Protein AF-A0A947RC02-F1 (afdb_monomer)

Sequence (129 aa):
MSHINTIFNQLLHLIPRHQFENLVRTYSGDRYVKEFTCWNQFTTLMYGQIKGRDSLRDIVIGLNSQRSKFYHIGLQSVARSTLADANNNRDWRIYEGIFNRLLERCLSVTPKNGFKFDNPFYSLDSTTI

Secondary structure (DSSP, 8-state):
------HHHHHHHTS-HHHHHHHHHHTTTTTT-SSS-HHHHHHHHHHHHHTT--SHHHHHHHHHHTHHHHHTTT--PPPHHHHHHHHHHS-THHHHHHHHHHHHHHHHHS-SS-----S----------

Mean predicted aligned error: 7.74 Å

Nearest PDB structures (foldseek):
  2cpt-assembly1_A  TM=2.102E-01  e=6.536E+00  Homo sapiens
  7tgh-assembly1_3g  TM=1.925E-01  e=6.903E+00  Tetrahymena thermophila

Structure (mmCIF, N/CA/C/O backbone):
data_AF-A0A947RC02-F1
#
_entry.id   AF-A0A947RC02-F1
#
loop_
_atom_site.group_PDB
_atom_site.id
_atom_site.type_symbol
_atom_site.label_atom_id
_atom_site.label_alt_id
_atom_site.label_comp_id
_atom_site.label_asym_id
_atom_site.label_entity_id
_atom_site.label_seq_id
_atom_site.pdbx_PDB_ins_code
_atom_site.Cartn_x
_atom_site.Cartn_y
_atom_site.Cartn_z
_atom_site.occupancy
_atom_site.B_iso_or_equiv
_atom_site.auth_seq_id
_atom_site.auth_comp_id
_atom_site.auth_asym_id
_atom_site.auth_atom_id
_atom_site.pdbx_PDB_model_num
ATOM 1 N N . MET A 1 1 ? 17.785 -12.418 13.307 1.00 41.78 1 MET A N 1
ATOM 2 C CA . MET A 1 1 ? 17.423 -11.308 12.395 1.00 41.78 1 MET A CA 1
ATOM 3 C C . MET A 1 1 ? 16.518 -10.363 13.164 1.00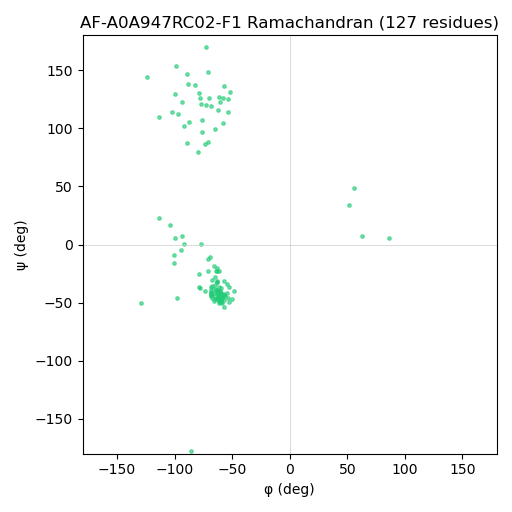 41.78 1 MET A C 1
ATOM 5 O O . MET A 1 1 ? 15.529 -10.839 13.705 1.00 41.78 1 MET A O 1
ATOM 9 N N . SER A 1 2 ? 16.883 -9.088 13.328 1.00 40.25 2 SER A N 1
ATOM 10 C CA . SER A 1 2 ? 16.083 -8.172 14.147 1.00 40.25 2 SER A CA 1
ATOM 11 C C . SER A 1 2 ? 14.747 -7.891 13.456 1.00 40.25 2 SER A C 1
ATOM 13 O O . SER A 1 2 ? 14.696 -7.396 12.332 1.00 40.25 2 SER A O 1
ATOM 15 N N . HIS A 1 3 ? 13.647 -8.239 14.120 1.00 55.72 3 HIS A N 1
ATOM 16 C CA . HIS A 1 3 ? 12.328 -7.764 13.730 1.00 55.72 3 HIS A CA 1
ATOM 17 C C . HIS A 1 3 ? 12.308 -6.247 13.940 1.00 55.72 3 HIS A C 1
ATOM 19 O O . HIS A 1 3 ? 12.146 -5.776 15.064 1.00 55.72 3 HIS A O 1
ATOM 25 N N . ILE A 1 4 ? 12.495 -5.466 12.873 1.00 57.88 4 ILE A N 1
ATOM 26 C CA . ILE A 1 4 ? 12.232 -4.026 12.922 1.00 57.88 4 ILE A CA 1
ATOM 27 C C . ILE A 1 4 ? 10.712 -3.856 12.927 1.00 57.88 4 ILE A C 1
ATOM 29 O O . ILE A 1 4 ? 10.063 -3.737 11.889 1.00 57.88 4 ILE A O 1
ATOM 33 N N . ASN A 1 5 ? 10.135 -3.902 14.125 1.00 66.50 5 ASN A N 1
ATOM 34 C CA . ASN A 1 5 ? 8.706 -3.757 14.343 1.00 66.50 5 ASN A CA 1
ATOM 35 C C . ASN A 1 5 ? 8.338 -2.268 14.292 1.00 66.50 5 ASN A C 1
ATOM 37 O O . ASN A 1 5 ? 8.258 -1.586 15.311 1.00 66.50 5 ASN A O 1
ATOM 41 N N . THR A 1 6 ? 8.209 -1.728 13.080 1.00 82.19 6 THR A N 1
ATOM 42 C CA . THR A 1 6 ? 7.714 -0.359 12.909 1.00 82.19 6 THR A CA 1
ATOM 43 C C . THR A 1 6 ? 6.223 -0.303 13.246 1.00 82.19 6 THR A C 1
ATOM 45 O O . THR A 1 6 ? 5.489 -1.250 12.971 1.00 82.19 6 THR A O 1
ATOM 48 N N . ILE A 1 7 ? 5.747 0.836 13.762 1.00 87.06 7 ILE A N 1
ATOM 49 C CA . ILE A 1 7 ? 4.302 1.091 13.927 1.00 87.06 7 ILE A CA 1
ATOM 50 C C . ILE A 1 7 ? 3.571 0.862 12.596 1.00 87.06 7 ILE A C 1
ATOM 52 O O . ILE A 1 7 ? 2.484 0.302 12.561 1.00 87.06 7 ILE A O 1
ATOM 56 N N . PHE A 1 8 ? 4.205 1.216 11.478 1.00 89.25 8 PHE A N 1
ATOM 57 C CA . PHE A 1 8 ? 3.663 0.961 10.149 1.00 89.25 8 PHE A CA 1
ATOM 58 C C . PHE A 1 8 ? 3.463 -0.537 9.860 1.00 89.25 8 PHE A C 1
ATOM 60 O O . PHE A 1 8 ? 2.408 -0.925 9.370 1.00 89.25 8 PHE A O 1
ATOM 67 N N . ASN A 1 9 ? 4.421 -1.395 10.224 1.00 88.94 9 ASN A N 1
ATOM 68 C CA . ASN A 1 9 ? 4.257 -2.845 10.106 1.00 88.94 9 ASN A CA 1
ATOM 69 C C . ASN A 1 9 ? 3.110 -3.366 10.994 1.00 88.94 9 ASN A C 1
ATOM 71 O O . ASN A 1 9 ? 2.331 -4.211 10.561 1.00 88.94 9 ASN A O 1
ATOM 75 N N . GLN A 1 10 ? 2.953 -2.825 12.207 1.00 89.94 10 GLN A N 1
ATOM 76 C CA . GLN A 1 10 ? 1.820 -3.160 13.082 1.00 89.94 10 GLN A CA 1
ATOM 77 C C . GLN A 1 10 ? 0.476 -2.765 12.460 1.00 89.94 10 GLN A C 1
ATOM 79 O O . GLN A 1 10 ? -0.473 -3.542 12.519 1.00 89.94 10 GLN A O 1
ATOM 84 N N . LEU A 1 11 ? 0.404 -1.603 11.805 1.00 90.56 11 LEU A N 1
ATOM 85 C CA . LEU A 1 11 ? -0.792 -1.176 11.077 1.00 90.56 11 LEU A CA 1
ATOM 86 C C . LEU A 1 11 ? -1.115 -2.120 9.912 1.00 90.56 11 LEU A C 1
ATOM 88 O O . LEU A 1 11 ? -2.273 -2.487 9.733 1.00 90.56 11 LEU A O 1
ATOM 92 N N . LEU A 1 12 ? -0.111 -2.577 9.157 1.00 91.94 12 LEU A N 1
ATOM 93 C CA . LEU A 1 12 ? -0.324 -3.556 8.084 1.00 91.94 12 LEU A CA 1
ATOM 94 C C . LEU A 1 12 ? -0.845 -4.902 8.606 1.00 91.94 12 LEU A C 1
ATOM 96 O O . LEU A 1 12 ? -1.640 -5.543 7.923 1.00 91.94 12 LEU A O 1
ATOM 100 N N . HIS A 1 13 ? -0.461 -5.317 9.818 1.00 91.50 13 HIS A N 1
ATOM 101 C CA . HIS A 1 13 ? -0.982 -6.539 10.442 1.00 91.50 13 HIS A CA 1
ATOM 102 C C . HIS A 1 13 ? -2.484 -6.476 10.770 1.00 91.50 13 HIS A C 1
ATOM 104 O O . HIS A 1 13 ? -3.112 -7.523 10.933 1.00 91.50 13 HIS A O 1
ATOM 110 N N . LEU A 1 14 ? -3.086 -5.283 10.837 1.00 91.50 14 LEU A N 1
ATOM 111 C CA . LEU A 1 14 ? -4.537 -5.141 11.012 1.00 91.50 14 LEU A CA 1
ATOM 112 C C . LEU A 1 14 ? -5.316 -5.543 9.752 1.00 91.50 14 LEU A C 1
ATOM 114 O O . LEU A 1 14 ? -6.491 -5.914 9.840 1.00 91.50 14 LEU A O 1
ATOM 118 N N . ILE A 1 15 ? -4.661 -5.499 8.591 1.00 94.25 15 ILE A N 1
ATOM 119 C CA . ILE A 1 15 ? -5.260 -5.809 7.298 1.00 94.25 15 ILE A CA 1
ATOM 120 C C . ILE A 1 15 ? -5.357 -7.332 7.141 1.00 94.25 15 ILE A C 1
ATOM 122 O O . ILE A 1 15 ? -4.343 -8.024 7.267 1.00 94.25 15 ILE A O 1
ATOM 126 N N . PRO A 1 16 ? -6.544 -7.899 6.844 1.00 94.31 16 PRO A N 1
ATOM 127 C CA . PRO A 1 16 ? -6.707 -9.342 6.701 1.00 94.31 16 PRO A CA 1
ATOM 128 C C . PRO A 1 16 ? -6.027 -9.840 5.417 1.00 94.31 16 PRO A C 1
ATOM 130 O O . PRO A 1 16 ? -6.642 -9.949 4.355 1.00 94.31 16 PRO A O 1
ATOM 133 N N . ARG A 1 17 ? -4.734 -10.167 5.531 1.00 94.38 17 ARG A N 1
ATOM 134 C CA . ARG A 1 17 ? -3.830 -10.514 4.424 1.00 94.38 17 ARG A CA 1
ATOM 135 C C . ARG A 1 17 ? -4.394 -11.578 3.483 1.00 94.38 17 ARG A C 1
ATOM 137 O O . ARG A 1 17 ? -4.393 -11.384 2.274 1.00 94.38 17 ARG A O 1
ATOM 144 N N . HIS A 1 18 ? -4.931 -12.658 4.039 1.00 95.88 18 HIS A N 1
ATOM 145 C CA . HIS A 1 18 ? -5.517 -13.747 3.259 1.00 95.88 18 HIS A CA 1
ATOM 146 C C . HIS A 1 18 ? -6.729 -13.290 2.429 1.00 95.88 18 HIS A C 1
ATOM 148 O O . HIS A 1 18 ? -6.881 -13.670 1.271 1.00 95.88 18 HIS A O 1
ATOM 154 N N . GLN A 1 19 ? -7.585 -12.432 2.994 1.00 96.56 19 GLN A N 1
ATOM 155 C CA . GLN A 1 19 ? -8.745 -11.901 2.276 1.00 96.56 19 GLN A CA 1
ATOM 156 C C . GLN A 1 19 ? -8.312 -10.953 1.153 1.00 96.56 19 GLN A C 1
ATOM 158 O O . GLN A 1 19 ? -8.859 -11.023 0.054 1.00 96.56 19 GLN A O 1
ATOM 163 N N . PHE A 1 20 ? -7.290 -10.126 1.400 1.00 97.38 20 PHE A N 1
ATOM 164 C CA . PHE A 1 20 ? -6.688 -9.277 0.372 1.00 97.38 20 PHE A CA 1
ATOM 165 C C . PHE A 1 20 ? -6.132 -10.111 -0.791 1.00 97.38 20 PHE A C 1
ATOM 167 O O . PHE A 1 20 ? -6.450 -9.851 -1.946 1.00 97.38 20 PHE A O 1
ATOM 174 N N . GLU A 1 21 ? -5.353 -11.155 -0.503 1.00 96.94 21 GLU A N 1
ATOM 175 C CA . GLU A 1 21 ? -4.791 -12.042 -1.531 1.00 96.94 21 GLU A CA 1
ATOM 176 C C . GLU A 1 21 ? -5.873 -12.791 -2.322 1.00 96.94 21 GLU A C 1
ATOM 178 O O . GLU A 1 21 ? -5.704 -13.055 -3.513 1.00 96.94 21 GLU A O 1
ATOM 183 N N . ASN A 1 22 ? -7.005 -13.110 -1.696 1.00 97.81 22 ASN A N 1
ATOM 184 C CA . ASN A 1 22 ? -8.145 -13.690 -2.401 1.00 97.81 22 ASN A CA 1
ATOM 185 C C . ASN A 1 22 ? -8.789 -12.683 -3.356 1.00 97.81 22 ASN A C 1
ATOM 187 O O . ASN A 1 22 ? -9.045 -13.038 -4.501 1.00 97.81 22 ASN A O 1
ATOM 191 N N . LEU A 1 23 ? -8.974 -11.426 -2.940 1.00 97.94 23 LEU A N 1
ATOM 192 C CA . LEU A 1 23 ? -9.468 -10.361 -3.823 1.00 97.94 23 LEU A CA 1
ATOM 193 C C . LEU A 1 23 ? -8.527 -10.136 -5.013 1.00 97.94 23 LEU A C 1
ATOM 195 O O . LEU A 1 23 ? -8.982 -10.080 -6.153 1.00 97.94 23 LEU A O 1
ATOM 199 N N . VAL A 1 24 ? -7.214 -10.086 -4.769 1.00 97.94 24 VAL A N 1
ATOM 200 C CA . VAL A 1 24 ? -6.206 -9.972 -5.836 1.00 97.94 24 VAL A CA 1
ATOM 201 C C . VAL A 1 24 ? -6.325 -11.122 -6.836 1.00 97.94 24 VAL A C 1
ATOM 203 O O . VAL A 1 24 ? -6.272 -10.883 -8.041 1.00 97.94 24 VAL A O 1
ATOM 206 N N . ARG A 1 25 ? -6.520 -12.360 -6.362 1.00 97.69 25 ARG A N 1
ATOM 207 C CA . ARG A 1 25 ? -6.722 -13.530 -7.230 1.00 97.69 25 ARG A CA 1
ATOM 208 C C . ARG A 1 25 ? -8.016 -13.435 -8.035 1.00 97.69 25 ARG A C 1
ATOM 210 O O . ARG A 1 25 ? -7.971 -13.624 -9.248 1.00 97.69 25 ARG A O 1
ATOM 217 N N . THR A 1 26 ? -9.131 -13.085 -7.395 1.00 97.88 26 THR A N 1
ATOM 218 C CA . THR A 1 26 ? -10.443 -12.925 -8.046 1.00 97.88 26 THR A CA 1
ATOM 219 C C . THR A 1 26 ? -10.392 -11.921 -9.193 1.00 97.88 26 THR A C 1
ATOM 221 O O . THR A 1 26 ? -10.898 -12.199 -10.276 1.00 97.88 26 THR A O 1
ATOM 224 N N . TYR A 1 27 ? -9.731 -10.783 -8.983 1.00 97.25 27 TYR A N 1
ATOM 225 C CA . TYR A 1 27 ? -9.625 -9.721 -9.986 1.00 97.25 27 TYR A CA 1
ATOM 226 C C . TYR A 1 27 ? -8.359 -9.810 -10.847 1.00 97.25 27 TYR A C 1
ATOM 228 O O . TYR A 1 27 ? -8.090 -8.911 -11.636 1.00 97.25 27 TYR A O 1
ATOM 236 N N . SER A 1 28 ? -7.566 -10.884 -10.725 1.00 96.38 28 SER A N 1
ATOM 237 C CA . SER A 1 28 ? -6.293 -11.035 -11.447 1.00 96.38 28 SER A CA 1
ATOM 238 C C . SER A 1 28 ? -5.351 -9.817 -11.301 1.00 96.38 28 SER A C 1
ATOM 240 O O . SER A 1 28 ? -4.618 -9.494 -12.233 1.00 96.38 28 SER A O 1
ATOM 242 N N . GLY A 1 29 ? -5.348 -9.140 -10.145 1.00 94.44 29 GLY A N 1
ATOM 243 C CA . GLY A 1 29 ? -4.670 -7.846 -9.949 1.00 94.44 29 GLY A CA 1
ATOM 244 C C . GLY A 1 29 ? -3.143 -7.881 -10.084 1.00 94.44 29 GLY A C 1
ATOM 245 O O . GLY A 1 29 ? -2.521 -6.870 -10.411 1.00 94.44 29 GLY A O 1
ATOM 246 N N . ASP A 1 30 ? -2.551 -9.060 -9.884 1.00 96.19 30 ASP A N 1
ATOM 247 C CA . ASP A 1 30 ? -1.118 -9.317 -10.062 1.00 96.19 30 ASP A CA 1
ATOM 248 C C . ASP A 1 30 ? -0.792 -10.085 -11.355 1.00 96.19 30 ASP A C 1
ATOM 250 O O . ASP A 1 30 ? 0.300 -10.632 -11.519 1.00 96.19 30 ASP A O 1
ATOM 254 N N . ARG A 1 31 ? -1.719 -10.130 -12.320 1.00 93.31 31 ARG A N 1
ATOM 255 C CA . ARG A 1 31 ? -1.459 -10.770 -13.614 1.00 93.31 31 ARG A CA 1
ATOM 256 C C . ARG A 1 31 ? -0.299 -10.064 -14.327 1.00 93.31 31 ARG A C 1
ATOM 258 O O . ARG A 1 31 ? -0.316 -8.853 -14.506 1.00 93.31 31 ARG A O 1
ATOM 265 N N . TYR A 1 32 ? 0.701 -10.845 -14.743 1.00 91.06 32 TYR A N 1
ATOM 266 C CA . TYR A 1 32 ? 1.951 -10.381 -15.372 1.00 91.06 32 TYR A CA 1
ATOM 267 C C . TYR A 1 32 ? 2.846 -9.487 -14.494 1.00 91.06 32 TYR A C 1
ATOM 269 O O . TYR A 1 32 ? 3.863 -8.979 -14.970 1.00 91.06 32 TYR A O 1
ATOM 277 N N . VAL A 1 33 ? 2.521 -9.324 -13.211 1.00 91.62 33 VAL A N 1
ATOM 278 C CA . VAL A 1 33 ? 3.340 -8.553 -12.275 1.00 91.62 33 VAL A CA 1
ATOM 279 C C . VAL A 1 33 ? 4.532 -9.391 -11.818 1.00 91.62 33 VAL A C 1
ATOM 2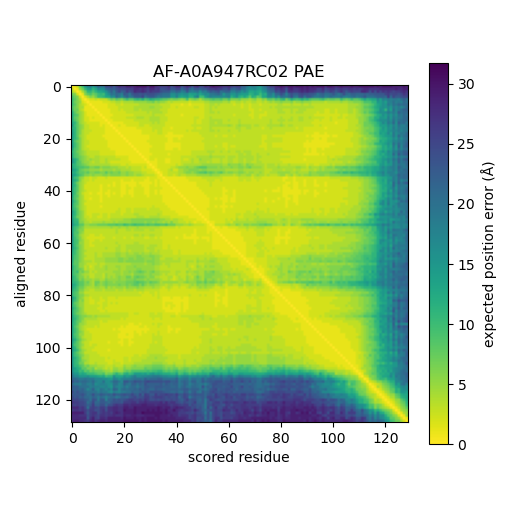81 O O . VAL A 1 33 ? 4.373 -10.532 -11.394 1.00 91.62 33 VAL A O 1
ATOM 284 N N . LYS A 1 34 ? 5.738 -8.815 -11.895 1.00 86.19 34 LYS A N 1
ATOM 285 C CA . LYS A 1 34 ? 6.986 -9.488 -11.491 1.00 86.19 34 LYS A CA 1
ATOM 286 C C . LYS A 1 34 ? 7.439 -9.119 -10.080 1.00 86.19 34 LYS A C 1
ATOM 288 O O . LYS A 1 34 ? 7.799 -9.995 -9.307 1.00 86.19 34 LYS A O 1
ATOM 293 N N . GLU A 1 35 ? 7.427 -7.828 -9.751 1.00 87.75 35 GLU A N 1
ATOM 294 C CA . GLU A 1 35 ? 8.082 -7.322 -8.534 1.00 87.75 35 GLU A CA 1
ATOM 295 C C . GLU A 1 35 ? 7.159 -6.445 -7.685 1.00 87.75 35 GLU A C 1
ATOM 297 O O . GLU A 1 35 ? 7.004 -6.654 -6.483 1.00 87.75 35 GLU A O 1
ATOM 302 N N . PHE A 1 36 ? 6.509 -5.452 -8.290 1.00 94.25 36 PHE A N 1
ATOM 303 C CA . PHE A 1 36 ? 5.652 -4.524 -7.560 1.00 94.25 36 PHE A CA 1
ATOM 304 C C . PHE A 1 36 ? 4.229 -5.065 -7.502 1.00 94.25 36 PHE A C 1
ATOM 306 O O . PHE A 1 36 ? 3.472 -4.731 -8.391 1.00 94.25 36 PHE A O 1
ATOM 313 N N . THR A 1 37 ? 3.862 -5.890 -6.514 1.00 95.38 37 THR A N 1
ATOM 314 C CA . THR A 1 37 ? 2.524 -6.522 -6.366 1.00 95.38 37 THR A CA 1
ATOM 315 C C . THR A 1 37 ? 1.411 -5.560 -5.921 1.00 95.38 37 THR A C 1
ATOM 317 O O . THR A 1 37 ? 1.676 -4.420 -5.519 1.00 95.38 37 THR A O 1
ATOM 320 N N . CYS A 1 38 ? 0.148 -6.000 -5.957 1.00 96.62 38 CYS A N 1
ATOM 321 C CA . CYS A 1 38 ? -1.012 -5.301 -5.390 1.00 96.62 38 CYS A CA 1
ATOM 322 C C . CYS A 1 38 ? -0.792 -4.968 -3.914 1.00 96.62 38 CYS A C 1
ATOM 324 O O . CYS A 1 38 ? -1.194 -3.900 -3.448 1.00 96.62 38 CYS A O 1
ATOM 326 N N . TRP A 1 39 ? -0.087 -5.840 -3.189 1.00 95.94 39 TRP A N 1
ATOM 327 C CA . TRP A 1 39 ? 0.317 -5.567 -1.814 1.00 95.94 39 TRP A CA 1
ATOM 328 C C . TRP A 1 39 ? 1.350 -4.453 -1.700 1.00 95.94 39 TRP A C 1
ATOM 330 O O . TRP A 1 39 ? 1.242 -3.604 -0.817 1.00 95.94 39 TRP A O 1
ATOM 340 N N . ASN A 1 40 ? 2.334 -4.429 -2.598 1.00 95.19 40 ASN A N 1
ATOM 341 C CA . ASN A 1 40 ? 3.370 -3.401 -2.601 1.00 95.19 40 ASN A CA 1
ATOM 342 C C . ASN A 1 40 ? 2.767 -2.022 -2.897 1.00 95.19 40 ASN A C 1
ATOM 344 O O . ASN A 1 40 ? 3.117 -1.040 -2.242 1.00 95.19 40 ASN A O 1
ATOM 348 N N . GLN A 1 41 ? 1.790 -1.950 -3.804 1.00 95.94 41 GLN A N 1
ATOM 349 C CA . GLN A 1 41 ? 1.016 -0.726 -4.023 1.00 95.94 41 GLN A CA 1
ATOM 350 C C . GLN A 1 41 ? 0.138 -0.378 -2.831 1.00 95.94 41 GLN A C 1
ATOM 352 O O . GLN A 1 41 ? 0.169 0.772 -2.413 1.00 95.94 41 GLN A O 1
ATOM 357 N N . PHE A 1 42 ? -0.598 -1.335 -2.257 1.00 95.75 42 PHE A N 1
ATOM 358 C CA . PHE A 1 42 ? -1.405 -1.085 -1.060 1.00 95.75 42 PHE A CA 1
ATOM 359 C C . PHE A 1 42 ? -0.555 -0.460 0.051 1.00 95.75 42 PHE A C 1
ATOM 361 O O . PHE A 1 42 ? -0.888 0.590 0.589 1.00 95.75 42 PHE A O 1
ATOM 368 N N . THR A 1 43 ? 0.598 -1.069 0.325 1.00 94.75 43 THR A N 1
ATOM 369 C CA . THR A 1 43 ? 1.568 -0.609 1.320 1.00 94.75 43 THR A CA 1
ATOM 370 C C . THR A 1 43 ? 2.075 0.800 0.996 1.00 94.75 43 THR A C 1
ATOM 372 O O . THR A 1 43 ? 2.154 1.660 1.871 1.00 94.75 43 THR A O 1
ATOM 375 N N . THR A 1 44 ? 2.369 1.066 -0.277 1.00 95.12 44 THR A N 1
ATOM 376 C CA . THR A 1 44 ? 2.842 2.370 -0.764 1.00 95.12 44 THR A CA 1
ATOM 377 C C . THR A 1 44 ? 1.782 3.466 -0.608 1.00 95.12 44 THR A C 1
ATOM 379 O O . THR A 1 44 ? 2.090 4.562 -0.139 1.00 95.12 44 THR A O 1
ATOM 382 N N . LEU A 1 45 ? 0.528 3.169 -0.955 1.00 95.00 45 LEU A N 1
ATOM 383 C CA . LEU A 1 45 ? -0.600 4.092 -0.816 1.00 95.00 45 LEU A CA 1
ATOM 384 C C . LEU A 1 45 ? -0.936 4.338 0.658 1.00 95.00 45 LEU A C 1
ATOM 386 O O . LEU A 1 45 ? -1.111 5.487 1.053 1.00 95.00 45 LEU A O 1
ATOM 390 N N . MET A 1 46 ? -0.932 3.293 1.491 1.00 93.88 46 MET A N 1
ATOM 391 C CA . MET A 1 46 ? -1.152 3.412 2.935 1.00 93.88 46 MET A CA 1
ATOM 392 C C . MET A 1 46 ? -0.091 4.301 3.595 1.00 93.88 46 MET A C 1
ATOM 394 O O . MET A 1 46 ? -0.414 5.136 4.438 1.00 93.88 46 MET A O 1
ATOM 398 N N . TYR A 1 47 ? 1.175 4.172 3.185 1.00 93.38 47 TYR A N 1
ATOM 399 C CA . TYR A 1 47 ? 2.232 5.088 3.613 1.00 93.38 47 TYR A CA 1
ATOM 400 C C . TYR A 1 47 ? 1.917 6.539 3.225 1.00 93.38 47 TYR A C 1
ATOM 402 O O . TYR A 1 47 ? 2.057 7.428 4.065 1.00 93.38 47 TYR A O 1
ATOM 410 N N . GLY A 1 48 ? 1.482 6.773 1.982 1.00 93.88 48 GLY A N 1
ATOM 411 C CA . GLY A 1 48 ? 1.099 8.101 1.501 1.00 93.88 48 GLY A CA 1
ATOM 412 C C . GLY A 1 48 ? 0.000 8.733 2.354 1.00 93.88 48 GLY A C 1
ATOM 413 O O . GLY A 1 48 ? 0.174 9.857 2.819 1.00 93.88 48 GLY A O 1
ATOM 414 N N . GLN A 1 49 ? -1.055 7.970 2.651 1.00 92.94 49 GLN A N 1
ATOM 415 C CA . GLN A 1 49 ? -2.172 8.405 3.498 1.00 92.94 49 GLN A CA 1
ATOM 416 C C . GLN A 1 49 ? -1.716 8.747 4.925 1.00 92.94 49 GLN A C 1
ATOM 418 O O . GLN A 1 49 ? -1.967 9.842 5.415 1.00 92.94 49 GLN A O 1
ATOM 423 N N . ILE A 1 50 ? -0.962 7.856 5.580 1.00 91.31 50 ILE A N 1
ATOM 424 C CA . ILE A 1 50 ? -0.483 8.072 6.960 1.00 91.31 50 ILE A CA 1
ATOM 425 C C . ILE A 1 50 ? 0.465 9.276 7.056 1.00 91.31 50 ILE A C 1
ATOM 427 O O . ILE A 1 50 ? 0.547 9.932 8.094 1.00 91.31 50 ILE A O 1
ATOM 431 N N . LYS A 1 51 ? 1.237 9.545 6.000 1.00 90.31 51 LYS A N 1
ATOM 432 C CA . LYS A 1 51 ? 2.208 10.642 5.969 1.00 90.31 51 LYS A CA 1
ATOM 433 C C . LYS A 1 51 ? 1.654 11.949 5.405 1.00 90.31 51 LYS A C 1
ATOM 435 O O . LYS A 1 51 ? 2.441 12.891 5.331 1.00 90.31 51 LYS A O 1
ATOM 440 N N . GLY A 1 52 ? 0.381 12.001 5.005 1.00 91.94 52 GLY A N 1
ATOM 441 C CA . GLY A 1 52 ? -0.209 13.172 4.351 1.00 91.94 52 GLY A CA 1
ATOM 442 C C . GLY A 1 52 ? 0.575 13.576 3.100 1.00 91.94 52 GLY A C 1
ATOM 443 O O . GLY A 1 52 ? 1.045 14.705 2.996 1.00 91.94 52 GLY A O 1
ATOM 444 N N . ARG A 1 53 ? 0.872 12.611 2.219 1.00 92.25 53 ARG A N 1
ATOM 445 C CA . ARG A 1 53 ? 1.583 12.860 0.957 1.00 92.25 53 ARG A CA 1
ATOM 446 C C . ARG A 1 53 ? 0.591 12.867 -0.194 1.00 92.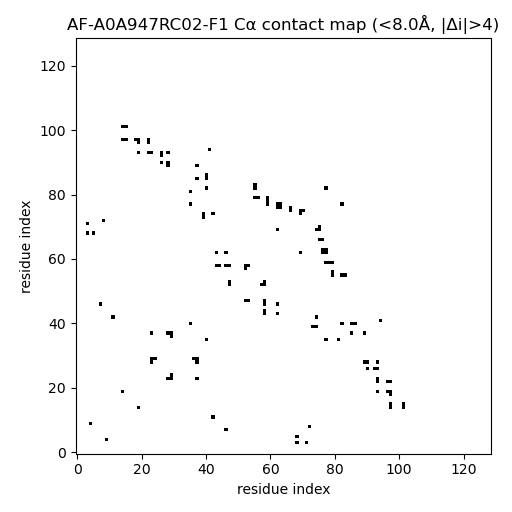25 53 ARG A C 1
ATOM 448 O O . ARG A 1 53 ? 0.084 11.812 -0.565 1.00 92.25 53 ARG A O 1
ATOM 455 N N . ASP A 1 54 ? 0.433 14.029 -0.814 1.00 88.62 54 ASP A N 1
ATOM 456 C CA . ASP A 1 54 ? -0.599 14.245 -1.835 1.00 88.62 54 ASP A CA 1
ATOM 457 C C . ASP A 1 54 ? -0.099 14.031 -3.270 1.00 88.62 54 ASP A C 1
ATOM 459 O O . ASP A 1 54 ? -0.875 14.057 -4.222 1.00 88.62 54 ASP A O 1
ATOM 463 N N . SER A 1 55 ? 1.202 13.776 -3.458 1.00 94.94 55 SER A N 1
ATOM 464 C CA . SER A 1 55 ? 1.780 13.512 -4.778 1.00 94.94 55 SER A CA 1
ATOM 465 C C . SER A 1 55 ? 2.515 12.173 -4.850 1.00 94.94 55 SER A C 1
ATOM 467 O O . SER A 1 55 ? 3.226 11.763 -3.928 1.00 94.94 55 SER A O 1
ATOM 469 N N . LEU A 1 56 ? 2.429 11.504 -6.009 1.00 95.81 56 LEU A N 1
ATOM 470 C CA . LEU A 1 56 ? 3.195 10.275 -6.279 1.00 95.81 56 LEU A CA 1
ATOM 471 C C . LEU A 1 56 ? 4.706 10.497 -6.131 1.00 95.81 56 LEU A C 1
ATOM 473 O O . LEU A 1 56 ? 5.438 9.580 -5.762 1.00 95.81 56 LEU A O 1
ATOM 477 N N . ARG A 1 57 ? 5.178 11.714 -6.431 1.00 95.94 57 ARG A N 1
ATOM 478 C CA . ARG A 1 57 ? 6.584 12.088 -6.275 1.00 95.94 57 ARG A CA 1
ATOM 479 C C . ARG A 1 57 ? 6.974 12.080 -4.797 1.00 95.94 57 ARG A C 1
ATOM 481 O O . ARG A 1 57 ? 7.969 11.445 -4.459 1.00 95.94 57 ARG A O 1
ATOM 488 N N . ASP A 1 58 ? 6.186 12.713 -3.935 1.00 96.00 58 ASP A N 1
ATOM 489 C CA . ASP A 1 58 ? 6.494 12.812 -2.504 1.00 96.00 58 ASP A CA 1
ATOM 490 C C . ASP A 1 58 ? 6.388 11.459 -1.801 1.00 96.00 58 ASP A C 1
ATOM 492 O O . ASP A 1 58 ? 7.220 11.137 -0.947 1.00 96.00 58 ASP A O 1
ATOM 496 N N . ILE A 1 59 ? 5.418 10.631 -2.202 1.00 95.56 59 ILE A N 1
ATOM 497 C CA . ILE A 1 59 ? 5.290 9.245 -1.734 1.00 95.56 59 ILE A CA 1
ATOM 498 C C . ILE A 1 59 ? 6.579 8.471 -2.032 1.00 95.56 59 ILE A C 1
ATOM 500 O O . ILE A 1 59 ? 7.184 7.896 -1.126 1.00 95.56 59 ILE A O 1
ATOM 504 N N . VAL A 1 60 ? 7.025 8.487 -3.291 1.00 95.56 60 VAL A N 1
ATOM 505 C CA . VAL A 1 60 ? 8.187 7.714 -3.745 1.00 95.56 60 VAL A CA 1
ATOM 506 C C . VAL A 1 60 ? 9.496 8.229 -3.145 1.00 95.56 60 VAL A C 1
ATOM 508 O O . VAL A 1 60 ? 10.302 7.424 -2.679 1.00 95.56 60 VAL A O 1
ATOM 511 N N . ILE A 1 61 ? 9.711 9.549 -3.105 1.00 95.25 61 ILE A N 1
ATOM 512 C CA . ILE A 1 61 ? 10.899 10.145 -2.469 1.00 95.25 61 ILE A CA 1
ATOM 513 C C . ILE A 1 61 ? 10.940 9.767 -0.985 1.00 95.25 61 ILE A C 1
ATOM 515 O O . ILE A 1 61 ? 11.969 9.307 -0.487 1.00 95.25 61 ILE A O 1
ATOM 519 N N . GLY A 1 62 ? 9.808 9.900 -0.289 1.00 93.31 62 GLY A N 1
ATOM 520 C CA . GLY A 1 62 ? 9.695 9.558 1.123 1.00 93.31 62 GLY A CA 1
ATOM 521 C C . GLY A 1 62 ? 9.995 8.083 1.401 1.00 93.31 62 GLY A C 1
ATOM 522 O O . GLY A 1 62 ? 10.828 7.787 2.258 1.00 93.31 62 GLY A O 1
ATOM 523 N N . LEU A 1 63 ? 9.388 7.165 0.644 1.00 91.69 63 LEU A N 1
ATOM 524 C CA . LEU A 1 63 ? 9.639 5.725 0.771 1.00 91.69 63 LEU A CA 1
ATOM 525 C 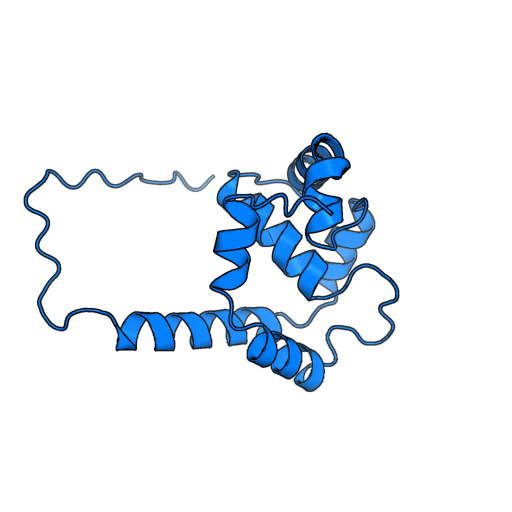C . LEU A 1 63 ? 11.102 5.368 0.508 1.00 91.69 63 LEU A C 1
ATOM 527 O O . LEU A 1 63 ? 11.730 4.692 1.324 1.00 91.69 63 LEU A O 1
ATOM 531 N N . ASN A 1 64 ? 11.667 5.859 -0.597 1.00 91.56 64 ASN A N 1
ATOM 532 C CA . ASN A 1 64 ? 13.036 5.530 -0.988 1.00 91.56 64 ASN A CA 1
ATOM 533 C C . ASN A 1 64 ? 14.073 6.119 -0.016 1.00 91.56 64 ASN A C 1
ATOM 535 O O . ASN A 1 64 ? 15.092 5.476 0.236 1.00 91.56 64 ASN A O 1
ATOM 539 N N . SER A 1 65 ? 13.794 7.267 0.617 1.00 92.12 65 SER A N 1
ATOM 540 C CA . SER A 1 65 ? 14.645 7.817 1.688 1.00 92.12 65 SER A CA 1
ATOM 541 C C . SER A 1 65 ? 14.718 6.916 2.930 1.00 92.12 65 SER A C 1
ATOM 543 O O . SER A 1 65 ? 15.679 6.971 3.694 1.00 92.12 65 SER A O 1
ATOM 545 N N . GLN A 1 66 ? 13.719 6.050 3.124 1.00 89.19 66 GLN A N 1
ATOM 546 C CA . GLN A 1 66 ? 13.610 5.123 4.251 1.00 89.19 66 GLN A CA 1
ATOM 547 C C . GLN A 1 66 ? 13.735 3.657 3.812 1.00 89.19 66 GLN A C 1
ATOM 549 O O . GLN A 1 66 ? 13.283 2.758 4.526 1.00 89.19 66 GLN A O 1
ATOM 554 N N . ARG A 1 67 ? 14.365 3.397 2.658 1.00 87.31 67 ARG A N 1
ATOM 555 C CA . ARG A 1 67 ? 14.439 2.071 2.022 1.00 87.31 67 ARG A CA 1
ATOM 556 C C . ARG A 1 67 ? 14.856 0.949 2.973 1.00 87.31 67 ARG A C 1
ATOM 558 O O . ARG A 1 67 ? 14.274 -0.127 2.914 1.00 87.31 67 ARG A O 1
ATOM 565 N N . SER A 1 68 ? 15.816 1.189 3.868 1.00 86.75 68 SER A N 1
ATOM 566 C CA . SER A 1 68 ? 16.263 0.183 4.844 1.00 86.75 68 SER A CA 1
ATOM 567 C C . SER A 1 68 ? 15.138 -0.290 5.771 1.00 86.75 68 SER A C 1
ATOM 569 O O . SER A 1 68 ? 15.051 -1.477 6.063 1.00 86.75 68 SER A O 1
ATOM 571 N N . LYS A 1 69 ? 14.229 0.603 6.184 1.00 85.56 69 LYS A N 1
ATOM 572 C CA . LYS A 1 69 ? 13.081 0.268 7.044 1.00 85.56 69 LYS A CA 1
ATOM 573 C C . LYS A 1 69 ? 12.006 -0.502 6.278 1.00 85.56 69 LYS A C 1
ATOM 575 O O . LYS A 1 69 ? 11.427 -1.440 6.816 1.00 85.56 69 LYS A O 1
ATOM 580 N N . PHE A 1 70 ? 11.757 -0.114 5.028 1.00 86.38 70 PHE A N 1
ATOM 581 C CA . PHE A 1 70 ? 10.721 -0.712 4.182 1.00 86.38 70 PHE A CA 1
ATOM 582 C C . PHE A 1 70 ? 11.133 -2.051 3.561 1.00 86.38 70 PHE A C 1
ATOM 584 O O . PHE A 1 70 ? 10.272 -2.901 3.335 1.00 86.38 70 PHE A O 1
ATOM 591 N N . TYR A 1 71 ? 12.437 -2.284 3.386 1.00 85.06 71 TYR A N 1
ATOM 592 C CA . TYR A 1 71 ? 12.975 -3.557 2.906 1.00 85.06 71 TYR A CA 1
ATOM 593 C C . TYR A 1 71 ? 12.506 -4.743 3.761 1.00 85.06 71 TYR A C 1
ATOM 595 O O . TYR A 1 71 ? 12.082 -5.766 3.230 1.00 85.06 71 TYR A O 1
ATOM 603 N N . HIS A 1 72 ? 12.485 -4.584 5.088 1.00 81.62 72 HIS A N 1
ATOM 604 C CA . HIS A 1 72 ? 12.037 -5.629 6.017 1.00 81.62 72 HIS A CA 1
ATOM 605 C C . HIS A 1 72 ? 10.526 -5.898 5.987 1.00 81.62 72 HIS A C 1
ATOM 607 O O . HIS A 1 72 ? 10.079 -6.903 6.529 1.00 81.62 72 HIS A O 1
ATOM 613 N N . ILE A 1 73 ? 9.749 -5.020 5.351 1.00 82.38 73 ILE A N 1
ATOM 614 C CA . ILE A 1 73 ? 8.292 -5.138 5.180 1.00 82.38 73 ILE A CA 1
ATOM 615 C C . ILE A 1 73 ? 7.972 -5.677 3.764 1.00 82.38 73 ILE A C 1
ATOM 617 O O . ILE A 1 73 ? 6.818 -5.783 3.362 1.00 82.38 73 ILE A O 1
ATOM 621 N N . GLY A 1 74 ? 9.003 -6.057 2.997 1.00 83.38 74 GLY A N 1
ATOM 622 C CA . GLY A 1 74 ? 8.873 -6.643 1.661 1.00 83.38 74 GLY A CA 1
ATOM 623 C C . GL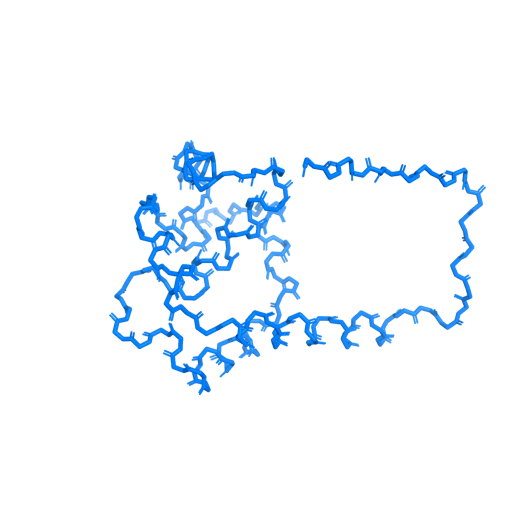Y A 1 74 ? 8.775 -5.622 0.527 1.00 83.38 74 GLY A C 1
ATOM 624 O O . GLY A 1 74 ? 8.582 -6.012 -0.623 1.00 83.38 74 GLY A O 1
ATOM 625 N N . LEU A 1 75 ? 8.932 -4.326 0.817 1.00 86.94 75 LEU A N 1
ATOM 626 C CA . LEU A 1 75 ? 8.892 -3.279 -0.198 1.00 86.94 75 LEU A CA 1
ATOM 627 C C . LEU A 1 75 ? 10.310 -2.964 -0.697 1.00 86.94 75 LEU A C 1
ATOM 629 O O . LEU A 1 75 ? 11.200 -2.600 0.074 1.00 86.94 75 LEU A O 1
ATOM 633 N N . GLN A 1 76 ? 10.517 -3.094 -2.005 1.00 84.94 76 GLN A N 1
ATOM 634 C CA . GLN A 1 76 ? 11.746 -2.660 -2.669 1.00 84.94 76 GLN A CA 1
ATOM 635 C C . GLN A 1 76 ? 11.680 -1.173 -3.055 1.00 84.94 76 GLN A C 1
ATOM 637 O O . GLN A 1 76 ? 10.711 -0.480 -2.752 1.00 84.94 76 GLN A O 1
ATOM 642 N N . SER A 1 77 ? 12.727 -0.671 -3.718 1.00 87.44 77 SER A N 1
ATOM 643 C CA . SER A 1 77 ? 12.717 0.687 -4.269 1.00 87.44 77 SER A CA 1
ATOM 644 C C . SER A 1 77 ? 11.552 0.838 -5.245 1.00 87.44 77 SER A C 1
ATOM 646 O O . SER A 1 77 ? 11.438 0.064 -6.192 1.00 87.44 77 SER A O 1
ATOM 648 N N . VAL A 1 78 ? 10.707 1.844 -5.035 1.00 91.06 78 VAL A N 1
ATOM 649 C CA . VAL A 1 78 ? 9.537 2.092 -5.887 1.00 91.06 78 VAL A CA 1
ATOM 650 C C . VAL A 1 78 ? 9.883 3.198 -6.875 1.00 91.06 78 VAL A C 1
ATOM 652 O O . VAL A 1 78 ? 10.376 4.252 -6.476 1.00 91.06 78 VAL A O 1
ATOM 655 N N . ALA A 1 79 ? 9.642 2.979 -8.167 1.00 94.62 79 ALA A N 1
ATOM 656 C CA . ALA A 1 79 ? 9.734 4.034 -9.172 1.00 94.62 79 ALA A CA 1
ATOM 657 C C . ALA A 1 79 ? 8.381 4.745 -9.327 1.00 94.62 79 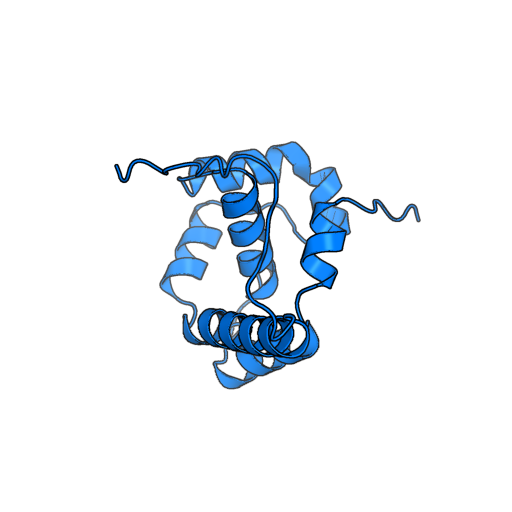ALA A C 1
ATOM 659 O O . ALA A 1 79 ? 7.319 4.128 -9.224 1.00 94.62 79 ALA A O 1
ATOM 660 N N . ARG A 1 80 ? 8.410 6.052 -9.617 1.00 96.25 80 ARG A N 1
ATOM 661 C CA . ARG A 1 80 ? 7.188 6.855 -9.804 1.00 96.25 80 ARG A CA 1
ATOM 662 C C . ARG A 1 80 ? 6.318 6.338 -10.950 1.00 96.25 80 ARG A C 1
ATOM 664 O O . ARG A 1 80 ? 5.104 6.302 -10.793 1.00 96.25 80 ARG A O 1
ATOM 671 N N . SER A 1 81 ? 6.930 5.944 -12.069 1.00 96.25 81 SER A N 1
ATOM 672 C CA . SER A 1 81 ? 6.221 5.342 -13.205 1.00 96.25 81 SER A CA 1
ATOM 673 C C . SER A 1 81 ? 5.545 4.038 -12.801 1.00 96.25 81 SER A C 1
ATOM 675 O O . SER A 1 81 ? 4.348 3.914 -12.986 1.00 96.25 81 SER A O 1
ATOM 677 N N . THR A 1 82 ? 6.255 3.134 -12.121 1.00 95.12 82 THR A N 1
ATOM 678 C CA . THR A 1 82 ? 5.688 1.865 -11.639 1.00 95.12 82 THR A CA 1
ATOM 679 C C . THR A 1 82 ? 4.477 2.066 -10.728 1.00 95.12 82 THR A C 1
ATOM 681 O O . THR A 1 82 ? 3.484 1.357 -10.868 1.00 95.12 82 THR A O 1
ATOM 684 N N . LEU A 1 83 ? 4.531 3.038 -9.809 1.00 96.06 83 LEU A N 1
ATOM 685 C CA . LEU A 1 83 ? 3.384 3.365 -8.959 1.00 96.06 83 LEU A CA 1
ATOM 686 C C . LEU A 1 83 ? 2.217 3.949 -9.772 1.00 96.06 83 LEU A C 1
ATOM 688 O O . LEU A 1 83 ? 1.072 3.576 -9.536 1.00 96.06 83 LEU A O 1
ATOM 692 N N . ALA A 1 84 ? 2.498 4.838 -10.728 1.00 97.12 84 ALA A N 1
ATOM 693 C CA . ALA A 1 84 ? 1.478 5.408 -11.607 1.00 97.12 84 ALA A CA 1
ATOM 694 C C . ALA A 1 84 ? 0.810 4.330 -12.478 1.00 97.12 84 ALA A C 1
ATOM 696 O O . ALA A 1 84 ? -0.414 4.248 -12.522 1.00 97.12 84 ALA A O 1
ATOM 697 N N . ASP A 1 85 ? 1.602 3.455 -13.096 1.00 95.75 85 ASP A N 1
ATOM 698 C CA . ASP A 1 85 ? 1.119 2.350 -13.923 1.00 95.75 85 ASP A CA 1
ATOM 699 C C . ASP A 1 85 ? 0.271 1.377 -13.098 1.00 95.75 85 ASP A C 1
ATOM 701 O O . ASP A 1 85 ? -0.793 0.950 -13.542 1.00 95.75 85 ASP A O 1
ATOM 705 N N . ALA A 1 86 ? 0.694 1.056 -11.873 1.00 95.62 86 ALA A N 1
ATOM 706 C CA . ALA A 1 86 ? -0.093 0.229 -10.965 1.00 95.62 86 ALA A CA 1
ATOM 707 C C . ALA A 1 86 ? -1.425 0.894 -10.582 1.00 95.62 86 ALA A C 1
ATOM 709 O O . ALA A 1 86 ? -2.448 0.215 -10.542 1.00 95.62 86 ALA A O 1
ATOM 710 N N . ASN A 1 87 ? -1.431 2.206 -10.326 1.00 95.12 87 ASN A N 1
ATOM 711 C CA . ASN A 1 87 ? -2.655 2.952 -10.020 1.00 95.12 87 ASN A CA 1
ATOM 712 C C . ASN A 1 87 ? -3.630 2.985 -11.204 1.00 95.12 87 ASN A C 1
ATOM 714 O O . ASN A 1 87 ? -4.833 2.926 -10.982 1.00 95.12 87 ASN A O 1
ATOM 718 N N . ASN A 1 88 ? -3.126 3.045 -12.436 1.00 95.69 88 ASN A N 1
ATOM 719 C CA . ASN A 1 88 ? -3.965 3.099 -13.634 1.00 95.69 88 ASN A CA 1
ATOM 720 C C . ASN A 1 88 ? -4.532 1.733 -14.035 1.00 95.69 88 ASN A C 1
ATOM 722 O O . ASN A 1 88 ? -5.650 1.654 -14.534 1.00 95.69 88 ASN A O 1
ATOM 726 N N . ASN A 1 89 ? -3.754 0.662 -13.860 1.00 94.31 89 ASN A N 1
ATOM 727 C CA . ASN A 1 89 ? -4.073 -0.634 -14.463 1.00 94.31 89 ASN A CA 1
ATOM 728 C C . ASN A 1 89 ? -4.731 -1.632 -13.506 1.00 94.31 89 ASN A C 1
ATOM 730 O O . ASN A 1 89 ? -5.254 -2.650 -13.957 1.00 94.31 89 ASN A O 1
ATOM 734 N N . ARG A 1 90 ? -4.673 -1.405 -12.190 1.00 94.81 90 ARG A N 1
ATOM 735 C CA . ARG A 1 90 ? -5.203 -2.371 -11.222 1.00 94.81 90 ARG A CA 1
ATOM 736 C C . ARG A 1 90 ? -6.661 -2.143 -10.931 1.00 94.81 90 ARG A C 1
ATOM 738 O O . ARG A 1 90 ? -7.094 -1.017 -10.710 1.00 94.81 90 ARG A O 1
ATOM 745 N N . ASP A 1 91 ? -7.386 -3.253 -10.863 1.00 96.50 91 ASP A N 1
ATOM 746 C CA . ASP A 1 91 ? -8.800 -3.225 -10.546 1.00 96.50 91 ASP A CA 1
ATOM 747 C C . ASP A 1 91 ? -9.009 -2.661 -9.133 1.00 96.50 91 ASP A C 1
ATOM 749 O O . ASP A 1 91 ? -8.579 -3.227 -8.120 1.00 96.50 91 ASP A O 1
ATOM 753 N N . TRP A 1 92 ? -9.674 -1.512 -9.083 1.00 95.94 92 TRP A N 1
ATOM 754 C CA . TRP A 1 92 ? -9.972 -0.781 -7.861 1.00 95.94 92 TRP A CA 1
ATOM 755 C C . TRP A 1 92 ? -10.854 -1.595 -6.900 1.00 95.94 92 TRP A C 1
ATOM 757 O O . TRP A 1 92 ? -10.781 -1.389 -5.687 1.00 95.94 92 TRP A O 1
ATOM 767 N N . ARG A 1 93 ? -11.614 -2.582 -7.403 1.00 97.75 93 ARG A N 1
ATOM 768 C CA . ARG A 1 93 ? -12.484 -3.458 -6.597 1.00 97.75 93 ARG A CA 1
ATOM 769 C C . ARG A 1 93 ? -11.710 -4.312 -5.596 1.00 97.75 93 ARG A C 1
ATOM 771 O O . ARG A 1 93 ? -12.274 -4.766 -4.602 1.00 97.75 93 ARG A O 1
ATOM 778 N N . ILE A 1 94 ? -10.407 -4.514 -5.810 1.00 97.69 94 ILE A N 1
ATOM 779 C CA . ILE A 1 94 ? -9.523 -5.148 -4.821 1.00 97.69 94 ILE A CA 1
ATOM 780 C C . ILE A 1 94 ? -9.461 -4.290 -3.548 1.00 97.69 94 ILE A C 1
ATOM 782 O O . ILE A 1 94 ? -9.571 -4.804 -2.433 1.00 97.69 94 ILE A O 1
ATOM 786 N N . TYR A 1 95 ? -9.305 -2.976 -3.721 1.00 95.94 95 TYR A N 1
ATOM 787 C CA . TYR A 1 95 ? -9.165 -2.003 -2.638 1.00 95.94 95 TYR A CA 1
ATOM 788 C C . TYR A 1 95 ? -10.511 -1.669 -1.984 1.00 95.94 95 TYR A C 1
ATOM 790 O O . TYR A 1 95 ? -10.597 -1.559 -0.762 1.00 95.94 95 TYR A O 1
ATOM 798 N N . GLU A 1 96 ? -11.582 -1.595 -2.773 1.00 96.81 96 GLU A N 1
ATOM 799 C CA . GLU A 1 96 ? -12.948 -1.510 -2.245 1.00 96.81 96 GLU A CA 1
ATOM 800 C C . GLU A 1 96 ? -13.296 -2.750 -1.407 1.00 96.81 96 GLU A C 1
ATOM 802 O O . GLU A 1 96 ? -13.797 -2.642 -0.287 1.00 96.81 96 GLU A O 1
ATOM 807 N N . GLY A 1 97 ? -12.985 -3.945 -1.915 1.00 97.19 97 GLY A N 1
ATOM 808 C CA . GLY A 1 97 ? -13.267 -5.195 -1.221 1.00 97.19 97 GLY A CA 1
ATOM 809 C C . GLY A 1 97 ? -12.589 -5.262 0.145 1.00 97.19 97 GLY A C 1
ATOM 810 O O . GLY A 1 97 ? -13.234 -5.620 1.129 1.00 97.19 97 GLY A O 1
ATOM 811 N N . ILE A 1 98 ? -11.309 -4.881 0.242 1.00 96.50 98 ILE A N 1
ATOM 812 C CA . ILE A 1 98 ? -10.611 -4.882 1.534 1.00 96.50 98 ILE A CA 1
ATOM 813 C C . ILE A 1 98 ? -11.171 -3.823 2.489 1.00 96.50 98 ILE A C 1
ATOM 815 O O . ILE A 1 98 ? -11.284 -4.099 3.684 1.00 96.50 98 ILE A O 1
ATOM 819 N N . PHE A 1 99 ? -11.579 -2.655 1.980 1.00 95.81 99 PHE A N 1
ATOM 820 C CA . PHE A 1 99 ? -12.251 -1.632 2.780 1.00 95.81 99 PHE A CA 1
ATOM 821 C C . PHE A 1 99 ? -13.542 -2.174 3.400 1.00 95.81 99 PHE A C 1
ATOM 823 O O . PHE A 1 99 ? -13.704 -2.103 4.616 1.00 95.81 99 PHE A O 1
ATOM 830 N N . ASN A 1 100 ? -14.410 -2.800 2.602 1.00 96.56 100 ASN A N 1
ATOM 831 C CA . ASN A 1 100 ? -15.667 -3.366 3.095 1.00 96.56 100 ASN A CA 1
ATOM 832 C C . ASN A 1 100 ? -15.436 -4.445 4.165 1.00 96.56 100 ASN A C 1
ATOM 834 O O . ASN A 1 100 ? -16.113 -4.457 5.190 1.00 96.56 100 ASN A O 1
ATOM 838 N N . ARG A 1 101 ? -14.419 -5.301 3.998 1.00 95.00 101 ARG A N 1
ATOM 839 C CA . ARG A 1 101 ? -14.050 -6.308 5.012 1.00 95.00 101 ARG A CA 1
ATOM 840 C C . ARG A 1 101 ? -13.565 -5.696 6.319 1.00 95.00 101 ARG A C 1
ATOM 842 O O . ARG A 1 101 ? -13.873 -6.201 7.399 1.00 95.00 101 ARG A O 1
ATOM 849 N N . LEU A 1 102 ? -12.790 -4.619 6.237 1.00 94.44 102 LEU A N 1
ATOM 850 C CA . LEU A 1 102 ? -12.350 -3.884 7.418 1.00 94.44 102 LEU A CA 1
ATOM 851 C C . LEU A 1 102 ? -13.525 -3.179 8.095 1.00 94.44 102 LEU A C 1
ATOM 853 O O . LEU A 1 102 ? -13.628 -3.238 9.316 1.00 94.44 102 LEU A O 1
ATOM 857 N N . LEU A 1 103 ? -14.430 -2.584 7.319 1.00 94.25 103 LEU A N 1
ATOM 858 C CA . LEU A 1 103 ? -15.642 -1.950 7.826 1.00 94.25 103 LEU A CA 1
ATOM 859 C C . LEU A 1 103 ? -16.522 -2.954 8.581 1.00 94.25 103 LEU A C 1
ATOM 861 O O . LEU A 1 103 ? -16.885 -2.690 9.722 1.00 94.25 103 LEU A O 1
ATOM 865 N N . GLU A 1 104 ? -16.793 -4.126 8.000 1.00 93.81 104 GLU A N 1
ATOM 866 C CA . GLU A 1 104 ? -17.524 -5.221 8.660 1.00 93.81 104 GLU A CA 1
ATOM 867 C C . GLU A 1 104 ? -16.878 -5.600 10.003 1.00 93.81 104 GLU A C 1
ATOM 869 O O . GLU A 1 104 ? -17.557 -5.705 11.029 1.00 93.81 104 GLU A O 1
ATOM 874 N N . ARG A 1 105 ? -15.546 -5.748 10.026 1.00 92.62 105 ARG A N 1
ATOM 875 C CA . ARG A 1 105 ? -14.796 -6.051 11.252 1.00 92.62 105 ARG A CA 1
ATOM 876 C C . ARG A 1 105 ? -14.934 -4.937 12.289 1.00 92.62 105 ARG A C 1
ATOM 878 O O . ARG A 1 105 ? -15.199 -5.237 13.451 1.00 92.62 105 ARG A O 1
ATOM 885 N N . CYS A 1 106 ? -14.784 -3.678 11.890 1.00 91.56 106 CYS A N 1
ATOM 886 C CA . CYS A 1 106 ? -14.938 -2.528 12.779 1.00 91.56 106 CYS A CA 1
ATOM 887 C C . CYS A 1 106 ? -16.356 -2.450 13.352 1.00 91.56 106 CYS A C 1
ATOM 889 O O . CYS A 1 106 ? -16.518 -2.288 14.559 1.00 91.56 106 CYS A O 1
ATOM 891 N N . LEU A 1 107 ? -17.384 -2.644 12.525 1.00 90.75 107 LEU A N 1
ATOM 892 C CA . LEU A 1 107 ? -18.779 -2.649 12.969 1.00 90.75 107 LEU A CA 1
ATOM 893 C C . LEU A 1 107 ? -19.057 -3.771 13.977 1.00 90.75 107 LEU A C 1
ATOM 895 O O . LEU A 1 107 ? -19.781 -3.549 14.942 1.00 90.75 107 LEU A O 1
ATOM 899 N N . SER A 1 108 ? -18.436 -4.943 13.813 1.00 90.44 108 SER A N 1
ATOM 900 C CA . SER A 1 108 ? -18.608 -6.070 14.744 1.00 90.44 108 SER A CA 1
ATOM 901 C C . SER A 1 108 ? -18.071 -5.804 16.157 1.00 90.44 108 SER A C 1
ATOM 903 O O . SER A 1 108 ? -18.587 -6.365 17.121 1.00 90.44 108 SER A O 1
ATOM 905 N N . VAL A 1 109 ? -17.056 -4.941 16.287 1.00 89.56 109 VAL A N 1
ATOM 906 C CA . VAL A 1 109 ? -16.442 -4.576 17.578 1.00 89.56 109 VAL A CA 1
ATOM 907 C C . VAL A 1 109 ? -16.927 -3.229 18.109 1.00 89.56 109 VAL A C 1
ATOM 909 O O . VAL A 1 109 ? -16.619 -2.871 19.245 1.00 89.56 109 VAL A O 1
ATOM 912 N N . THR A 1 110 ? -17.664 -2.468 17.298 1.00 85.62 110 THR A N 1
ATOM 913 C CA . THR A 1 110 ? -18.152 -1.143 17.679 1.00 85.62 110 THR A CA 1
ATOM 914 C C . THR A 1 110 ? -19.229 -1.293 18.759 1.00 85.62 110 THR A C 1
ATOM 916 O O . THR A 1 110 ? -20.203 -2.024 18.554 1.00 85.62 110 THR A O 1
ATOM 919 N N . PRO A 1 111 ? -19.096 -0.614 19.913 1.00 83.56 111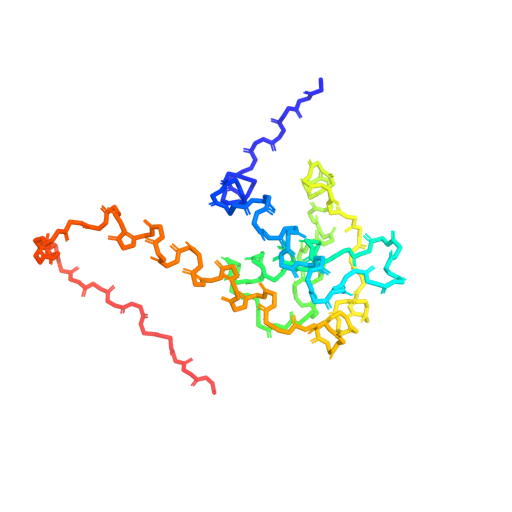 PRO A N 1
ATOM 920 C CA . PRO A 1 111 ? -20.136 -0.606 20.932 1.00 83.56 111 PRO A CA 1
ATOM 921 C C . PRO A 1 111 ? -21.460 -0.102 20.349 1.00 83.56 111 PRO A C 1
ATOM 923 O O . PRO A 1 111 ? -21.494 0.906 19.652 1.00 83.56 111 PRO A O 1
ATOM 926 N N . LYS A 1 112 ? -22.572 -0.767 20.677 1.00 79.19 112 LYS A N 1
ATOM 927 C CA . LYS A 1 112 ? -23.921 -0.325 20.261 1.00 79.19 112 LYS A CA 1
ATOM 928 C C . LYS A 1 112 ? -24.372 0.964 20.956 1.00 79.19 112 LYS A C 1
ATOM 930 O O . LYS A 1 112 ? -25.392 1.546 20.600 1.00 79.19 112 LYS A O 1
ATOM 935 N N . ASN A 1 113 ? -23.631 1.378 21.973 1.00 77.31 113 ASN A N 1
ATOM 936 C CA . ASN A 1 113 ? -23.903 2.562 22.762 1.00 77.31 113 ASN A CA 1
ATOM 937 C C . ASN A 1 113 ? -23.333 3.761 21.997 1.00 77.31 113 ASN A C 1
ATOM 939 O O . ASN A 1 113 ? -22.214 3.676 21.493 1.00 77.31 113 ASN A O 1
ATOM 943 N N . GLY A 1 114 ? -24.071 4.873 21.926 1.00 71.88 114 GLY A N 1
ATOM 944 C CA . GLY A 1 114 ? -23.561 6.094 21.299 1.00 71.88 114 GLY A CA 1
ATOM 945 C C . GLY A 1 114 ? -22.198 6.470 21.883 1.00 71.88 114 GLY A C 1
ATOM 946 O O . GLY A 1 114 ? -22.027 6.454 23.104 1.00 71.88 114 GLY A O 1
ATOM 947 N N . PHE A 1 115 ? -21.228 6.761 21.014 1.00 74.50 115 PHE A N 1
ATOM 948 C CA . PHE A 1 115 ? -19.900 7.212 21.417 1.00 74.50 115 PHE A CA 1
ATOM 949 C C . PHE A 1 115 ? -20.045 8.484 22.261 1.00 74.50 115 PHE A C 1
ATOM 951 O O . PHE A 1 115 ? -20.360 9.552 21.741 1.00 74.50 115 PHE A O 1
ATOM 958 N N . LYS A 1 116 ? -19.872 8.349 23.578 1.00 70.75 116 LYS A N 1
ATOM 959 C CA . LYS A 1 116 ? -19.801 9.472 24.510 1.00 70.75 116 LYS A CA 1
ATOM 960 C C . LYS A 1 116 ? -18.334 9.763 24.762 1.00 70.75 116 LYS A C 1
ATOM 962 O O . LYS A 1 116 ? -17.623 8.939 25.333 1.00 70.75 116 LYS A O 1
ATOM 967 N N . PHE A 1 117 ? -17.890 10.913 24.283 1.00 76.44 117 PHE A N 1
ATOM 968 C CA . PHE A 1 117 ? -16.560 11.434 24.532 1.00 76.44 117 PHE A CA 1
ATOM 969 C C . PHE A 1 117 ? -16.725 12.688 25.375 1.00 76.44 117 PHE A C 1
ATOM 971 O O . PHE A 1 117 ? -17.241 13.690 24.892 1.00 76.44 117 PHE A O 1
ATOM 978 N N . ASP A 1 118 ? -16.329 12.606 26.642 1.00 76.62 118 ASP A N 1
ATOM 979 C CA . ASP A 1 118 ? -16.527 13.688 27.617 1.00 76.62 118 ASP A CA 1
ATOM 980 C C . ASP A 1 118 ? -15.527 14.845 27.443 1.00 76.62 118 ASP A C 1
ATOM 982 O O . ASP A 1 118 ? -15.562 15.821 28.189 1.00 76.62 118 ASP A O 1
ATOM 986 N N . ASN A 1 119 ? -14.631 14.757 26.455 1.00 81.00 119 ASN A N 1
ATOM 987 C CA . ASN A 1 119 ? -13.695 15.824 26.122 1.00 81.00 119 ASN A CA 1
ATOM 988 C C . ASN A 1 119 ? -14.212 16.649 24.933 1.00 81.00 119 ASN A C 1
ATOM 990 O O . ASN A 1 119 ? -14.928 16.115 24.080 1.00 81.00 119 ASN A O 1
ATOM 994 N N . PRO A 1 120 ? -13.811 17.929 24.820 1.00 74.25 120 PRO A N 1
ATOM 995 C CA . PRO A 1 120 ? -14.144 18.750 23.665 1.00 74.25 120 PRO A CA 1
ATOM 996 C C . PRO A 1 120 ? -13.724 18.046 22.373 1.00 74.25 120 PRO A C 1
ATOM 998 O O . PRO A 1 120 ? -12.571 17.638 22.210 1.00 74.25 120 PRO A O 1
ATOM 1001 N N . PHE A 1 121 ? -14.677 17.876 21.460 1.00 67.25 121 PHE A N 1
ATOM 1002 C CA . PHE A 1 121 ? -14.416 17.270 20.166 1.00 67.25 121 PHE A CA 1
ATOM 1003 C C . PHE A 1 121 ? -13.710 18.294 19.272 1.00 67.25 121 PHE A C 1
ATOM 1005 O O . PHE A 1 121 ? -14.326 19.251 18.808 1.00 67.25 121 PHE A O 1
ATOM 1012 N N . TYR A 1 122 ? -12.414 18.101 19.039 1.00 68.56 122 TYR A N 1
ATOM 1013 C CA . TYR A 1 122 ? -11.666 18.863 18.043 1.00 68.56 122 TYR A CA 1
ATOM 1014 C C . TYR A 1 122 ? -11.706 18.095 16.721 1.00 68.56 122 TYR A C 1
ATOM 1016 O O . TYR A 1 122 ? -10.993 17.108 16.544 1.00 68.56 122 TYR A O 1
ATOM 1024 N N . SER A 1 123 ? -12.561 18.521 15.793 1.00 68.81 123 SER A N 1
ATOM 1025 C CA . SER A 1 123 ? -12.531 18.028 14.416 1.00 68.81 123 SER A CA 1
ATOM 1026 C C . SER A 1 123 ? -11.376 18.693 13.669 1.00 68.81 123 SER A C 1
ATOM 1028 O O . SER A 1 123 ? -11.341 19.917 13.547 1.00 68.81 123 SER A O 1
ATOM 1030 N N . LEU A 1 124 ? -10.439 17.897 13.156 1.00 55.22 124 LEU A N 1
ATOM 1031 C CA . LEU A 1 124 ? -9.488 18.360 12.149 1.00 55.22 124 LEU A CA 1
ATOM 1032 C C . LEU A 1 124 ? -10.234 18.435 10.816 1.00 55.22 124 LEU A C 1
ATOM 1034 O O . LEU A 1 124 ? -10.427 17.416 10.155 1.00 55.22 124 LEU A O 1
ATOM 1038 N N . ASP A 1 125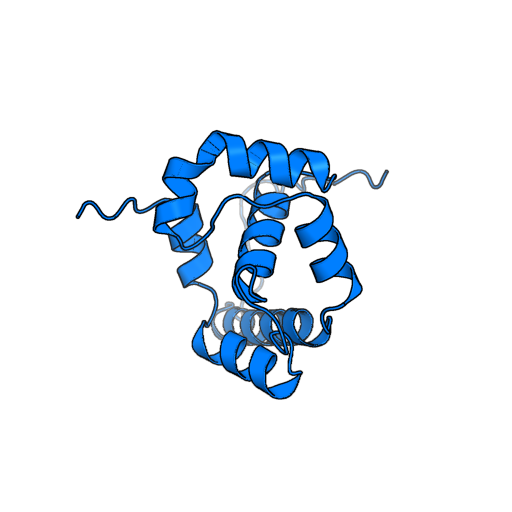 ? -10.709 19.628 10.470 1.00 69.00 125 ASP A N 1
ATOM 1039 C CA . ASP A 1 125 ? -11.284 19.898 9.158 1.00 69.00 125 ASP A CA 1
ATOM 1040 C C . ASP A 1 125 ? -10.149 19.944 8.125 1.00 69.00 125 ASP A C 1
ATOM 1042 O O . ASP A 1 125 ? -9.194 20.713 8.255 1.00 69.00 125 ASP A O 1
ATOM 1046 N N . SER A 1 126 ? -10.207 19.057 7.137 1.00 53.44 126 SER A N 1
ATOM 1047 C CA . SER A 1 126 ? -9.289 19.056 6.003 1.00 53.44 126 SER A CA 1
ATOM 1048 C C . SER A 1 126 ? -9.877 19.987 4.955 1.00 53.44 126 SER A C 1
ATOM 1050 O O . SER A 1 126 ? 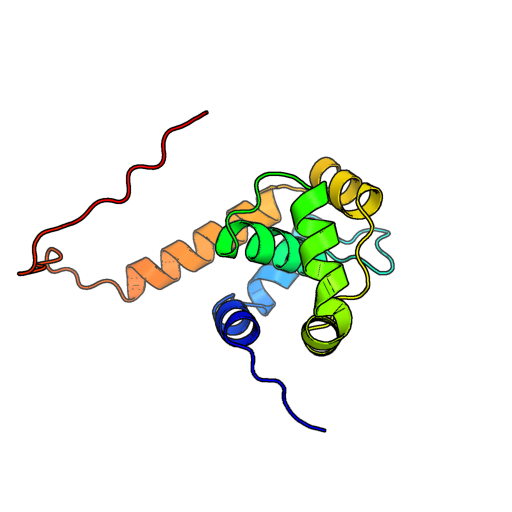-10.813 19.599 4.261 1.00 53.44 126 SER A O 1
ATOM 1052 N N . THR A 1 127 ? -9.311 21.182 4.790 1.00 52.53 127 THR A N 1
ATOM 1053 C CA . THR A 1 127 ? -9.599 22.020 3.620 1.00 52.53 127 THR A CA 1
ATOM 1054 C C . THR A 1 127 ? -9.358 21.212 2.348 1.00 52.53 127 THR A C 1
ATOM 1056 O O . THR A 1 127 ? -8.225 20.826 2.058 1.00 52.53 127 THR A O 1
ATOM 1059 N N . THR A 1 128 ? -10.424 20.949 1.598 1.00 51.06 128 THR A N 1
ATOM 1060 C CA . THR A 1 128 ? -10.332 20.517 0.204 1.00 51.06 128 THR A CA 1
ATOM 1061 C C . THR A 1 128 ? -9.617 21.612 -0.587 1.00 51.06 128 THR A C 1
ATOM 1063 O O . THR A 1 128 ? -10.063 22.761 -0.553 1.00 51.06 128 THR A O 1
ATOM 1066 N N . ILE A 1 129 ? -8.508 21.263 -1.249 1.00 44.50 129 ILE A N 1
ATOM 1067 C CA . ILE A 1 129 ? -7.901 22.090 -2.307 1.00 44.50 129 ILE A CA 1
ATOM 1068 C C . ILE A 1 129 ? -8.834 22.095 -3.517 1.00 44.50 129 ILE A C 1
ATOM 1070 O O . ILE A 1 129 ? -9.361 21.004 -3.838 1.00 44.50 129 ILE A O 1
#

Radius of gyration: 16.93 Å; Cα contacts (8 Å, |Δi|>4): 74; chains: 1; bounding box: 41×36×43 Å

Solvent-accessible surface area (backbone atoms only — not comparable to full-atom values): 8050 Å² total; per-residue (Å²): 131,86,80,82,80,44,71,68,56,56,58,56,66,71,49,62,61,71,60,45,54,48,37,32,58,77,64,49,47,49,68,94,53,86,80,78,39,62,64,48,49,50,54,51,50,52,50,18,63,78,65,72,39,94,42,66,63,55,33,32,53,54,50,52,76,41,38,80,70,38,44,82,75,73,38,72,86,63,51,58,64,60,55,50,51,50,67,73,71,40,62,61,64,42,59,53,51,47,49,52,55,50,48,53,54,50,57,73,71,49,70,92,61,80,90,80,68,95,58,87,84,80,78,85,79,77,81,80,129

pLDDT: mean 87.78, std 12.73, range [40.25, 97.94]

Foldseek 3Di:
DDPPPDVLLVVVVLQPVVQLVVLCVVQVQCPVPDQCGPVLLVSLVVQCVVVVPPDLVCSLVVCQVVQVSCVSVRHHRDDSVNSVCSVVPGDCVSVVSSVVVSVVVCVVPDDPDPDDDPDDDDDPDDDDD